Protein AF-A0A108U507-F1 (afdb_monomer_lite)

Organism: NCBI:txid1444315

Structure (mmCIF, N/CA/C/O backbone):
data_AF-A0A108U507-F1
#
_entry.id   AF-A0A108U507-F1
#
loop_
_atom_site.group_PDB
_atom_site.id
_atom_site.type_symbol
_atom_site.label_atom_id
_atom_site.label_alt_id
_atom_site.label_comp_id
_atom_site.label_asym_id
_atom_site.label_entity_id
_atom_site.label_seq_id
_atom_site.pdbx_PDB_ins_code
_atom_site.Cartn_x
_atom_site.Cartn_y
_atom_site.Cartn_z
_atom_site.occupancy
_atom_site.B_iso_or_equiv
_atom_site.auth_seq_id
_atom_site.auth_comp_id
_atom_site.auth_asym_id
_atom_site.auth_atom_id
_atom_site.pdbx_PDB_model_num
ATOM 1 N N . MET A 1 1 ? -16.378 13.075 -4.444 1.00 58.56 1 MET A N 1
ATOM 2 C CA . MET A 1 1 ? -15.499 12.011 -4.968 1.00 58.56 1 MET A CA 1
ATOM 3 C C . MET A 1 1 ? -16.055 10.703 -4.440 1.00 58.56 1 MET A C 1
ATOM 5 O O . MET A 1 1 ? -16.330 10.647 -3.248 1.00 58.56 1 MET A O 1
ATOM 9 N N . GLN A 1 2 ? -16.368 9.745 -5.308 1.00 74.25 2 GLN A N 1
ATOM 10 C CA . GLN A 1 2 ? -17.142 8.563 -4.932 1.00 74.25 2 GLN A CA 1
ATOM 11 C C . GLN A 1 2 ? -16.343 7.322 -5.302 1.00 74.25 2 GLN A C 1
ATOM 13 O O . GLN A 1 2 ? -15.999 7.142 -6.465 1.00 74.25 2 GLN A O 1
ATOM 18 N N . LEU A 1 3 ? -16.018 6.508 -4.297 1.00 89.12 3 LEU A N 1
ATOM 19 C CA . LEU A 1 3 ? -15.480 5.177 -4.533 1.00 89.12 3 LEU A CA 1
ATOM 20 C C . LEU A 1 3 ? -16.533 4.318 -5.259 1.00 89.12 3 LEU A C 1
ATOM 22 O O . LEU A 1 3 ? -17.732 4.511 -5.019 1.00 89.12 3 LEU A O 1
ATOM 26 N N . PRO A 1 4 ? -16.111 3.355 -6.093 1.00 89.88 4 PRO A N 1
ATOM 27 C CA . PRO A 1 4 ? -17.003 2.329 -6.614 1.00 89.88 4 PRO A CA 1
ATOM 28 C C . PRO A 1 4 ? -17.771 1.629 -5.477 1.00 89.88 4 PRO A C 1
ATOM 30 O O . PRO A 1 4 ? -17.208 1.463 -4.389 1.00 89.88 4 PRO A O 1
ATOM 33 N N . PRO A 1 5 ? -19.037 1.220 -5.678 1.00 87.12 5 PRO A N 1
ATOM 34 C CA . PRO A 1 5 ? -19.843 0.569 -4.638 1.00 87.12 5 PRO A CA 1
ATOM 35 C C . PRO A 1 5 ? -19.157 -0.634 -3.971 1.00 87.12 5 PRO A C 1
ATOM 37 O O . PRO A 1 5 ? -19.300 -0.856 -2.770 1.00 87.12 5 PRO A O 1
ATOM 40 N N . GLU A 1 6 ? -18.386 -1.391 -4.745 1.00 93.06 6 GLU A N 1
ATOM 41 C CA . GLU A 1 6 ? -17.647 -2.579 -4.332 1.00 93.06 6 GLU A CA 1
ATOM 42 C C . GLU A 1 6 ? -16.385 -2.270 -3.512 1.00 93.06 6 GLU A C 1
ATOM 44 O O . GLU A 1 6 ? -15.930 -3.117 -2.746 1.00 93.06 6 GLU A O 1
ATOM 49 N N . ALA A 1 7 ? -15.839 -1.053 -3.605 1.00 94.25 7 ALA A N 1
ATOM 50 C CA . ALA A 1 7 ? -14.567 -0.683 -2.983 1.00 94.25 7 ALA A CA 1
ATOM 51 C C . ALA A 1 7 ? -14.593 -0.819 -1.451 1.00 94.25 7 ALA A C 1
ATOM 53 O O . ALA A 1 7 ? -13.611 -1.202 -0.820 1.00 94.25 7 ALA A O 1
ATOM 54 N N . CYS A 1 8 ? -15.738 -0.538 -0.833 1.00 95.56 8 CYS A N 1
ATOM 55 C CA . CYS A 1 8 ? -15.915 -0.645 0.613 1.00 95.56 8 CYS A CA 1
ATOM 56 C C . CYS A 1 8 ? -16.483 -2.009 1.053 1.00 95.56 8 CYS A C 1
ATOM 58 O O . CYS A 1 8 ? -17.024 -2.134 2.151 1.00 95.56 8 CYS A O 1
ATOM 60 N N . VAL A 1 9 ? -16.349 -3.053 0.230 1.00 95.88 9 VAL A N 1
ATOM 61 C CA . VAL A 1 9 ? -16.657 -4.434 0.620 1.00 95.88 9 VAL A CA 1
ATOM 62 C C . VAL A 1 9 ? -15.421 -5.070 1.252 1.00 95.88 9 VAL A C 1
ATOM 64 O O . VAL A 1 9 ? -14.331 -5.050 0.677 1.00 95.88 9 VAL A O 1
ATOM 67 N N . LYS A 1 10 ? -15.595 -5.690 2.426 1.00 95.94 10 LYS A N 1
ATOM 68 C CA . LYS A 1 10 ? -14.533 -6.414 3.138 1.00 95.94 10 LYS A CA 1
ATOM 69 C C . LYS A 1 10 ? -14.211 -7.756 2.463 1.00 95.94 10 LYS A C 1
ATOM 71 O O . LYS A 1 10 ? -14.581 -8.820 2.952 1.00 95.94 10 LYS A O 1
ATOM 76 N N . SER A 1 11 ? -13.563 -7.687 1.309 1.00 96.06 11 SER A N 1
ATOM 77 C CA . SER A 1 11 ? -13.112 -8.817 0.493 1.00 96.06 11 SER A CA 1
ATOM 78 C C . SER A 1 11 ? -11.844 -8.432 -0.271 1.00 96.06 11 SER A C 1
ATOM 80 O O . SER A 1 11 ? -11.498 -7.251 -0.327 1.00 96.06 11 SER A O 1
ATOM 82 N N . GLU A 1 12 ? -11.159 -9.404 -0.871 1.00 95.19 12 GLU A N 1
ATOM 83 C CA . GLU A 1 12 ? -9.983 -9.122 -1.703 1.00 95.19 12 GLU A CA 1
ATOM 84 C C . GLU A 1 12 ? -10.339 -8.313 -2.957 1.00 95.19 12 GLU A C 1
ATOM 86 O O . GLU A 1 12 ? -9.651 -7.339 -3.253 1.00 95.19 12 GLU A O 1
ATOM 91 N N . ASP A 1 13 ? -11.443 -8.643 -3.633 1.00 95.50 13 ASP A N 1
ATOM 92 C CA . ASP A 1 13 ? -11.907 -7.927 -4.832 1.00 95.50 13 ASP A CA 1
ATOM 93 C C . ASP A 1 13 ? -12.369 -6.501 -4.507 1.00 95.50 13 ASP A C 1
ATOM 95 O O . ASP A 1 13 ? -12.033 -5.539 -5.207 1.00 95.50 13 ASP A O 1
ATOM 99 N N . GLY A 1 14 ? -13.091 -6.342 -3.393 1.00 96.56 14 GLY A N 1
ATOM 100 C CA . GLY A 1 14 ? -13.477 -5.025 -2.894 1.00 96.56 14 GLY A CA 1
ATOM 101 C C . GLY A 1 14 ? -12.252 -4.183 -2.540 1.00 96.56 14 GLY A C 1
ATOM 102 O O . GLY A 1 14 ? -12.154 -3.023 -2.936 1.00 96.56 14 GLY A O 1
ATOM 103 N N . PHE A 1 15 ? -11.257 -4.784 -1.879 1.00 97.88 15 PHE A N 1
ATOM 104 C CA . PHE A 1 15 ? -9.991 -4.106 -1.624 1.00 97.88 15 PHE A CA 1
ATOM 105 C C . PHE A 1 15 ? -9.246 -3.750 -2.911 1.00 97.88 15 PHE A C 1
ATOM 107 O O . PHE A 1 15 ? -8.717 -2.649 -2.990 1.00 97.88 15 PHE A O 1
ATOM 114 N N . ALA A 1 16 ? -9.184 -4.633 -3.911 1.00 95.94 16 ALA A N 1
ATOM 115 C CA . ALA A 1 16 ? -8.509 -4.343 -5.175 1.00 95.94 16 ALA A CA 1
ATOM 116 C C . ALA A 1 16 ? -9.119 -3.105 -5.854 1.00 95.94 16 ALA A C 1
ATOM 118 O O . ALA A 1 16 ? -8.385 -2.193 -6.237 1.00 95.94 16 ALA A O 1
ATOM 119 N N . SER A 1 17 ? -10.452 -3.032 -5.879 1.00 96.19 17 SER A N 1
ATOM 120 C CA . SER A 1 17 ? -11.209 -1.896 -6.419 1.00 96.19 17 SER A CA 1
ATOM 121 C C . SER A 1 17 ? -10.956 -0.604 -5.629 1.00 96.19 17 SER A C 1
ATOM 123 O O . SER A 1 17 ? -10.755 0.464 -6.205 1.00 96.19 17 SER A O 1
ATOM 125 N N . PHE A 1 18 ? -10.906 -0.686 -4.295 1.00 97.75 18 PHE A N 1
ATOM 126 C CA . PHE A 1 18 ? -10.516 0.438 -3.438 1.00 97.75 18 PHE A CA 1
ATOM 127 C C . PHE A 1 18 ? -9.072 0.886 -3.680 1.00 97.75 18 PHE A C 1
ATOM 129 O O . PHE A 1 18 ? -8.799 2.079 -3.800 1.00 97.75 18 PHE A O 1
ATOM 136 N N . PHE A 1 19 ? -8.145 -0.067 -3.720 1.00 97.56 19 PHE A N 1
ATOM 137 C CA . PHE A 1 19 ? -6.712 0.180 -3.746 1.00 97.56 19 PHE A CA 1
ATOM 138 C C . PHE A 1 19 ? -6.288 0.860 -5.042 1.00 97.56 19 PHE A C 1
ATOM 140 O O . PHE A 1 19 ? -5.453 1.757 -5.011 1.00 97.56 19 PHE A O 1
ATOM 147 N N . GLU A 1 20 ? -6.905 0.498 -6.165 1.00 95.00 20 GLU A N 1
ATOM 148 C CA . GLU A 1 20 ? -6.698 1.181 -7.438 1.00 95.00 20 GLU A CA 1
ATOM 149 C C . GLU A 1 20 ? -7.066 2.672 -7.344 1.00 95.00 20 GLU A C 1
ATOM 151 O O . GLU A 1 20 ? -6.238 3.535 -7.637 1.00 95.00 20 GLU A O 1
ATOM 156 N N . GLN A 1 21 ? -8.257 2.994 -6.827 1.00 95.62 21 GLN A N 1
ATOM 157 C CA . GLN A 1 21 ? -8.673 4.387 -6.609 1.00 95.62 21 GLN A CA 1
ATOM 158 C C . GLN A 1 21 ? -7.762 5.106 -5.611 1.00 95.62 21 GLN A C 1
ATOM 160 O O . GLN A 1 21 ? -7.413 6.267 -5.807 1.00 95.62 21 GLN A O 1
ATOM 165 N N . PHE A 1 22 ? -7.327 4.414 -4.557 1.00 96.50 22 PHE A N 1
ATOM 166 C CA . PHE A 1 22 ? -6.364 4.940 -3.597 1.00 96.50 22 PHE A CA 1
ATOM 167 C C . PHE A 1 22 ? -5.018 5.259 -4.272 1.00 96.50 22 PHE A C 1
ATOM 169 O O . PHE A 1 22 ? -4.410 6.288 -3.996 1.00 96.50 22 PHE A O 1
ATOM 176 N N . VAL A 1 23 ? -4.538 4.437 -5.202 1.00 95.31 23 VAL A N 1
ATOM 177 C CA . VAL A 1 23 ? -3.281 4.691 -5.924 1.00 95.31 23 VAL A CA 1
ATOM 178 C C . VAL A 1 23 ? -3.416 5.858 -6.908 1.00 95.31 23 VAL A C 1
ATOM 180 O O . VAL A 1 23 ? -2.507 6.687 -6.991 1.00 95.31 23 VAL A O 1
ATOM 183 N N . TYR A 1 24 ? -4.543 5.988 -7.608 1.00 91.44 24 TYR A N 1
ATOM 184 C CA . TYR A 1 24 ? -4.739 7.056 -8.594 1.00 91.44 24 TYR A CA 1
ATOM 185 C C . TYR A 1 24 ? -5.078 8.410 -7.964 1.00 91.44 24 TYR A C 1
ATOM 187 O O . TYR A 1 24 ? -4.442 9.422 -8.261 1.00 91.44 24 TYR A O 1
ATOM 195 N N . GLU A 1 25 ? -6.032 8.440 -7.039 1.00 92.50 25 GLU A N 1
ATOM 196 C CA . GLU A 1 25 ? -6.680 9.676 -6.613 1.00 92.50 25 GLU A CA 1
ATOM 197 C C . GLU A 1 25 ? -6.087 10.206 -5.303 1.00 92.50 25 GLU A C 1
ATOM 199 O O . GLU A 1 25 ? -6.311 9.670 -4.213 1.00 92.50 25 GLU A O 1
ATOM 204 N N . ALA A 1 26 ? -5.355 11.322 -5.380 1.00 92.00 26 ALA A N 1
ATOM 205 C CA . ALA A 1 26 ? -4.793 11.971 -4.193 1.00 92.00 26 ALA A CA 1
ATOM 206 C C . ALA A 1 26 ? -5.848 12.304 -3.116 1.00 92.00 26 ALA A C 1
ATOM 208 O O . ALA A 1 26 ? -5.557 12.094 -1.934 1.00 92.00 26 ALA A O 1
ATOM 209 N N . PRO A 1 27 ? -7.073 12.756 -3.458 1.00 93.31 27 PRO A N 1
ATOM 210 C CA . PRO A 1 27 ? -8.069 13.035 -2.429 1.00 93.31 27 PRO A CA 1
ATOM 211 C C . PRO A 1 27 ? -8.696 11.766 -1.832 1.00 93.31 27 PRO A C 1
ATOM 213 O O . PRO A 1 27 ? -9.084 11.799 -0.666 1.00 93.31 27 PRO A O 1
ATOM 216 N N . VAL A 1 28 ? -8.722 10.633 -2.554 1.00 95.19 28 VAL A N 1
ATOM 217 C CA . VAL A 1 28 ? -9.054 9.324 -1.956 1.00 95.19 28 VAL A CA 1
ATOM 218 C C . VAL A 1 28 ? -7.985 8.950 -0.932 1.00 95.19 28 VAL A C 1
ATOM 220 O O . VAL A 1 28 ? -8.322 8.631 0.205 1.00 95.19 28 VAL A O 1
ATOM 223 N N . ARG A 1 29 ? -6.692 9.085 -1.256 1.00 94.88 29 ARG A N 1
ATOM 224 C CA . ARG A 1 29 ? -5.631 8.840 -0.259 1.00 94.88 29 ARG A CA 1
ATOM 225 C C . ARG A 1 29 ? -5.785 9.692 0.983 1.00 94.88 29 ARG A C 1
ATOM 227 O O . ARG A 1 29 ? -5.658 9.171 2.086 1.00 94.88 29 ARG A O 1
ATOM 234 N N . ALA A 1 30 ? -6.059 10.981 0.808 1.00 93.75 30 ALA A N 1
ATOM 235 C CA . ALA A 1 30 ? -6.245 11.900 1.922 1.00 93.75 30 ALA A CA 1
ATOM 236 C C . ALA A 1 30 ? -7.456 11.516 2.793 1.00 93.75 30 ALA A C 1
ATOM 238 O O . ALA A 1 30 ? -7.362 11.569 4.014 1.00 93.75 30 ALA A O 1
ATOM 239 N N . ALA A 1 31 ? -8.569 11.096 2.183 1.00 94.12 31 ALA A N 1
ATOM 240 C CA . ALA A 1 31 ? -9.789 10.719 2.900 1.00 94.12 31 ALA A CA 1
ATOM 241 C C . ALA A 1 31 ? -9.699 9.352 3.602 1.00 94.12 31 ALA A C 1
ATOM 243 O O . ALA A 1 31 ? -10.334 9.150 4.635 1.00 94.12 31 ALA A O 1
ATOM 244 N N . TYR A 1 32 ? -8.922 8.419 3.046 1.00 96.00 32 TYR A N 1
ATOM 245 C CA . TYR A 1 32 ? -8.834 7.032 3.512 1.00 96.00 32 TYR A CA 1
ATOM 246 C C . TYR A 1 32 ? -7.472 6.681 4.125 1.00 96.00 32 TYR A C 1
ATOM 248 O O . TYR A 1 32 ? -7.160 5.509 4.317 1.00 96.00 32 TYR A O 1
ATOM 256 N N . SER A 1 33 ? -6.653 7.675 4.464 1.00 97.06 33 SER A N 1
ATOM 257 C CA . SER A 1 33 ? -5.497 7.481 5.343 1.00 97.06 33 SER A CA 1
ATOM 258 C C . SER A 1 33 ? -5.860 7.892 6.759 1.00 97.06 33 SER A C 1
ATOM 260 O O . SER A 1 33 ? -6.526 8.904 6.971 1.00 97.06 33 SER A O 1
ATOM 262 N N . ALA A 1 34 ? -5.405 7.124 7.747 1.00 96.06 34 ALA A N 1
ATOM 263 C CA . ALA A 1 34 ? -5.489 7.560 9.130 1.00 96.06 34 ALA A CA 1
ATOM 264 C C . ALA A 1 34 ? -4.731 8.896 9.303 1.00 96.06 34 ALA A C 1
ATOM 266 O O . ALA A 1 34 ? -3.697 9.086 8.658 1.00 96.06 34 ALA A O 1
ATOM 267 N N . PRO A 1 35 ? -5.180 9.798 10.202 1.00 94.31 35 PRO A N 1
ATOM 268 C CA . PRO A 1 35 ? -4.482 11.061 10.470 1.00 94.31 35 PRO A CA 1
ATOM 269 C C . PRO A 1 35 ? -3.019 10.863 10.870 1.00 94.31 35 PRO A C 1
ATOM 271 O O . PRO A 1 35 ? -2.183 11.727 10.637 1.00 94.31 35 PRO A O 1
ATOM 274 N N . THR A 1 36 ? -2.720 9.710 11.464 1.00 96.44 36 THR A N 1
ATOM 275 C CA . THR A 1 36 ? -1.372 9.256 11.769 1.00 96.44 36 THR A CA 1
ATOM 276 C C . THR A 1 36 ? -1.260 7.792 11.361 1.00 96.44 36 THR A C 1
ATOM 278 O O . THR A 1 36 ? -2.130 6.989 11.702 1.00 96.44 36 THR A O 1
ATOM 281 N N . VAL A 1 37 ? -0.188 7.449 10.652 1.00 97.38 37 VAL A N 1
ATOM 282 C CA . VAL A 1 37 ? 0.147 6.088 10.225 1.00 97.38 37 VAL A CA 1
ATOM 283 C C . VAL A 1 37 ? 1.255 5.556 11.128 1.00 97.38 37 VAL A C 1
ATOM 285 O O . VAL A 1 37 ? 2.259 6.227 11.369 1.00 97.38 37 VAL A O 1
ATOM 288 N N . GLU A 1 38 ? 1.081 4.346 11.650 1.00 98.00 38 GLU A N 1
ATOM 289 C CA . GLU A 1 38 ? 2.124 3.678 12.428 1.00 98.00 38 GLU A CA 1
ATOM 290 C C . GLU A 1 38 ? 3.218 3.151 11.498 1.00 98.00 38 GLU A C 1
ATOM 292 O O . GLU A 1 38 ? 2.938 2.438 10.535 1.00 98.00 38 GLU A O 1
ATOM 297 N N . VAL A 1 39 ? 4.474 3.457 11.808 1.00 97.88 39 VAL A N 1
ATOM 298 C CA . VAL A 1 39 ? 5.626 2.838 11.154 1.00 97.88 39 VAL A CA 1
ATOM 299 C C . VAL A 1 39 ? 6.079 1.670 12.015 1.00 97.88 39 VAL A C 1
ATOM 301 O O . VAL A 1 39 ? 6.429 1.850 13.184 1.00 97.88 39 VAL A O 1
ATOM 304 N N . ARG A 1 40 ? 6.051 0.463 11.455 1.00 98.00 40 ARG A N 1
ATOM 305 C CA . ARG A 1 40 ? 6.379 -0.791 12.147 1.00 98.00 40 ARG A CA 1
ATOM 306 C C . ARG A 1 40 ? 7.465 -1.552 11.396 1.00 98.00 40 ARG A C 1
ATOM 308 O O . ARG A 1 40 ? 7.697 -1.315 10.214 1.00 98.00 40 ARG A O 1
ATOM 315 N N . ASP A 1 41 ? 8.149 -2.442 12.101 1.00 97.62 41 ASP A N 1
ATOM 316 C CA . ASP A 1 41 ? 9.200 -3.275 11.515 1.00 97.62 41 ASP A CA 1
ATOM 317 C C . ASP A 1 41 ? 8.581 -4.318 10.571 1.00 97.62 41 ASP A C 1
ATOM 319 O O . ASP A 1 41 ? 7.621 -5.003 10.926 1.00 97.62 41 ASP A O 1
ATOM 323 N N . ILE A 1 42 ? 9.102 -4.444 9.349 1.00 96.38 42 ILE A N 1
ATOM 324 C CA . ILE A 1 42 ? 8.547 -5.392 8.371 1.00 96.38 42 ILE A CA 1
ATOM 325 C C . ILE A 1 42 ? 8.763 -6.864 8.741 1.00 96.38 42 ILE A C 1
ATOM 327 O O . ILE A 1 42 ? 7.958 -7.718 8.352 1.00 96.38 42 ILE A O 1
ATOM 331 N N . LYS A 1 43 ? 9.828 -7.173 9.492 1.00 95.94 43 LYS A N 1
ATOM 332 C CA . LYS A 1 43 ? 10.132 -8.535 9.957 1.00 95.94 43 LYS A CA 1
ATOM 333 C C . LYS A 1 43 ? 9.401 -8.867 11.252 1.00 95.94 43 LYS A C 1
ATOM 335 O O . LYS A 1 43 ? 9.098 -10.033 11.484 1.00 95.94 43 LYS A O 1
ATOM 340 N N . ASP A 1 44 ? 9.108 -7.852 12.059 1.00 95.81 44 ASP A N 1
ATOM 341 C CA . ASP A 1 44 ? 8.311 -7.962 13.278 1.00 95.81 44 ASP A CA 1
ATOM 342 C C . ASP A 1 44 ? 7.213 -6.880 13.327 1.00 95.81 44 ASP A C 1
ATOM 344 O O . ASP A 1 44 ? 7.387 -5.841 13.969 1.00 95.81 44 ASP A O 1
ATOM 348 N N . PRO A 1 45 ? 6.045 -7.112 12.693 1.00 94.00 45 PRO A N 1
ATOM 349 C CA . PRO A 1 45 ? 4.968 -6.119 12.645 1.00 94.00 45 PRO A CA 1
ATOM 350 C C . PRO A 1 45 ? 4.420 -5.701 14.022 1.00 94.00 45 PRO A C 1
ATOM 352 O O . PRO A 1 45 ? 3.733 -4.682 14.135 1.00 94.00 45 PRO A O 1
ATOM 355 N N . ALA A 1 46 ? 4.704 -6.446 15.096 1.00 95.12 46 ALA A N 1
ATOM 356 C CA . ALA A 1 46 ? 4.319 -6.042 16.446 1.00 95.12 46 ALA A CA 1
ATOM 357 C C . ALA A 1 46 ? 5.182 -4.880 16.973 1.00 95.12 46 ALA A C 1
ATOM 359 O O . ALA A 1 46 ? 4.704 -4.076 17.781 1.00 95.12 46 ALA A O 1
ATOM 360 N N . LYS A 1 47 ? 6.417 -4.742 16.482 1.00 97.88 47 LYS A N 1
ATOM 361 C CA . LYS A 1 47 ? 7.374 -3.718 16.897 1.00 97.88 47 LYS A CA 1
ATOM 362 C C . LYS A 1 47 ? 7.082 -2.371 16.232 1.00 97.88 47 LYS A C 1
ATOM 364 O O . LYS A 1 47 ? 7.306 -2.174 15.038 1.00 97.88 47 LYS A O 1
ATOM 369 N N . LEU A 1 48 ? 6.621 -1.419 17.041 1.00 97.81 48 LEU A N 1
ATOM 370 C CA . LEU A 1 48 ? 6.439 -0.023 16.644 1.00 97.81 48 LEU A CA 1
ATOM 371 C C . LEU A 1 48 ? 7.801 0.678 16.531 1.00 97.81 48 LEU A C 1
ATOM 373 O O . LEU A 1 48 ? 8.586 0.674 17.478 1.00 97.81 48 LEU A O 1
ATOM 377 N N . LEU A 1 49 ? 8.066 1.288 15.379 1.00 97.19 49 LEU A N 1
ATOM 378 C CA . LEU A 1 49 ? 9.251 2.111 15.128 1.00 97.19 49 LEU A CA 1
ATOM 379 C C . LEU A 1 49 ? 8.943 3.604 15.292 1.00 97.19 49 LEU A C 1
ATOM 381 O O . LEU A 1 49 ? 9.827 4.378 15.652 1.00 97.19 49 LEU A O 1
ATOM 385 N N . GLY A 1 50 ? 7.692 4.003 15.056 1.00 96.56 50 GLY A N 1
ATOM 386 C CA . GLY A 1 50 ? 7.225 5.371 15.242 1.00 96.56 50 GLY A CA 1
ATOM 387 C C . GLY A 1 50 ? 5.834 5.603 14.665 1.00 96.56 50 GLY A C 1
ATOM 388 O O . GLY A 1 50 ? 5.134 4.672 14.269 1.00 96.56 50 GLY A O 1
ATOM 389 N N . SER A 1 51 ? 5.442 6.869 14.597 1.00 95.94 51 SER A N 1
ATOM 390 C CA . SER A 1 51 ? 4.181 7.303 14.006 1.00 95.94 51 SER A CA 1
ATOM 391 C C . SER A 1 51 ? 4.427 8.551 13.167 1.00 95.94 51 SER A C 1
ATOM 393 O O . SER A 1 51 ? 5.057 9.497 13.636 1.00 95.94 51 SER A O 1
ATOM 395 N N . GLU A 1 52 ? 3.951 8.547 11.928 1.00 94.31 52 GLU A N 1
ATOM 396 C CA . GLU A 1 52 ? 4.190 9.610 10.950 1.00 94.31 52 GLU A CA 1
ATOM 397 C C . GLU A 1 52 ? 2.852 10.114 10.391 1.00 94.31 52 GLU A C 1
ATOM 399 O O . GLU A 1 52 ? 1.853 9.392 10.362 1.00 94.31 52 GLU A O 1
ATOM 404 N N . GLN A 1 53 ? 2.822 11.363 9.924 1.00 92.56 53 GLN A N 1
ATOM 405 C CA . GLN A 1 53 ? 1.756 11.787 9.014 1.00 92.56 53 GLN A CA 1
ATOM 406 C C . GLN A 1 53 ? 1.846 10.960 7.721 1.00 92.56 53 GLN A C 1
ATOM 408 O O . GLN A 1 53 ? 2.961 10.587 7.339 1.00 92.56 53 GLN A O 1
ATOM 413 N N . PRO A 1 54 ? 0.727 10.684 7.025 1.00 86.19 54 PRO A N 1
ATOM 414 C CA . PRO A 1 54 ? 0.765 10.006 5.733 1.00 86.19 54 PRO A CA 1
ATOM 415 C C . PRO A 1 54 ? 1.737 10.709 4.771 1.00 86.19 54 PRO A C 1
ATOM 417 O O . PRO A 1 54 ? 1.493 11.824 4.313 1.00 86.19 54 PRO A O 1
ATOM 420 N N . GLY A 1 55 ? 2.881 10.072 4.512 1.00 80.12 55 GLY A N 1
ATOM 421 C CA . GLY A 1 55 ? 3.900 10.587 3.602 1.00 80.12 55 GLY A CA 1
ATOM 422 C C . GLY A 1 55 ? 3.535 10.367 2.129 1.00 80.12 55 GLY A C 1
ATOM 423 O O . GLY A 1 55 ? 2.449 9.872 1.816 1.00 80.12 55 GLY A O 1
ATOM 424 N N . PRO A 1 56 ? 4.450 10.680 1.192 1.00 86.75 56 PRO A N 1
ATOM 425 C CA . PRO A 1 56 ? 4.265 10.342 -0.213 1.00 86.75 56 PRO A CA 1
ATOM 426 C C . PRO A 1 56 ? 4.004 8.842 -0.370 1.00 86.75 56 PRO A C 1
ATOM 428 O O . PRO A 1 56 ? 4.806 8.012 0.069 1.00 86.75 56 PRO A O 1
ATOM 431 N N . PHE A 1 57 ? 2.884 8.502 -1.003 1.00 93.75 57 PHE A N 1
ATOM 432 C CA . PHE A 1 57 ? 2.522 7.117 -1.264 1.00 93.75 57 PHE A CA 1
ATOM 433 C C . PHE A 1 57 ? 3.452 6.525 -2.329 1.00 93.75 57 PHE A C 1
ATOM 435 O O . PHE A 1 57 ? 3.653 7.131 -3.384 1.00 93.75 57 PHE A O 1
ATOM 442 N N . ARG A 1 58 ? 4.066 5.374 -2.027 1.00 95.44 58 ARG A N 1
ATOM 443 C CA . ARG A 1 58 ? 5.193 4.810 -2.795 1.00 95.44 58 ARG A CA 1
ATOM 444 C C . ARG A 1 58 ? 4.789 3.890 -3.937 1.00 95.44 58 ARG A C 1
ATOM 446 O O . ARG A 1 58 ? 5.658 3.474 -4.691 1.00 95.44 58 ARG A O 1
ATOM 453 N N . ILE A 1 59 ? 3.505 3.592 -4.085 1.00 96.69 59 ILE A N 1
ATOM 454 C CA . ILE A 1 59 ? 2.990 2.779 -5.187 1.00 96.69 59 ILE A CA 1
ATOM 455 C C . ILE A 1 59 ? 2.266 3.706 -6.161 1.00 96.69 59 ILE A C 1
ATOM 457 O O . ILE A 1 59 ? 1.463 4.542 -5.749 1.00 96.69 59 ILE A O 1
ATOM 461 N N . ALA A 1 60 ? 2.569 3.557 -7.443 1.00 95.25 60 ALA A N 1
ATOM 462 C CA . ALA A 1 60 ? 1.912 4.224 -8.557 1.00 95.25 60 ALA A CA 1
ATOM 463 C C . ALA A 1 60 ? 1.483 3.185 -9.600 1.00 95.25 60 ALA A C 1
ATOM 465 O O . ALA A 1 60 ? 2.015 2.073 -9.628 1.00 95.25 60 ALA A O 1
ATOM 466 N N . MET A 1 61 ? 0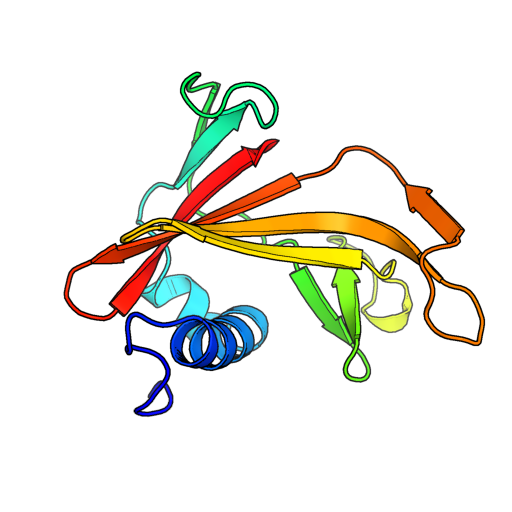.555 3.569 -10.473 1.00 93.19 61 MET A N 1
ATOM 467 C CA . MET A 1 61 ? 0.274 2.840 -11.705 1.00 93.19 61 MET A CA 1
ATOM 468 C C . MET A 1 61 ? 0.836 3.635 -12.884 1.00 93.19 61 MET A C 1
ATOM 470 O O . MET A 1 61 ? 0.513 4.812 -13.040 1.00 93.19 61 MET A O 1
ATOM 474 N N . VAL A 1 62 ? 1.676 3.001 -13.697 1.00 92.75 62 VAL A N 1
ATOM 475 C CA . VAL A 1 62 ? 2.232 3.570 -14.933 1.00 92.75 62 VAL A CA 1
ATOM 476 C C . VAL A 1 62 ? 2.055 2.522 -16.021 1.00 92.75 62 VAL A C 1
ATOM 478 O O . VAL A 1 62 ? 2.434 1.376 -15.808 1.00 92.75 62 VAL A O 1
ATOM 481 N N . ASP A 1 63 ? 1.421 2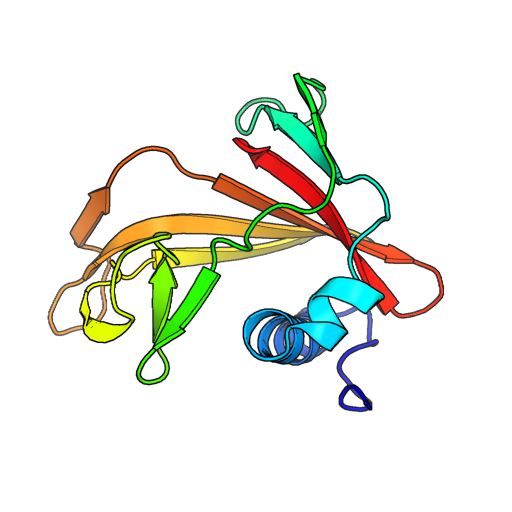.882 -17.138 1.00 89.44 63 ASP A N 1
ATOM 482 C CA . ASP A 1 63 ? 1.137 1.966 -18.256 1.00 89.44 63 ASP A CA 1
ATOM 483 C C . ASP A 1 63 ? 0.493 0.631 -17.818 1.00 89.44 63 ASP A C 1
ATOM 485 O O . ASP A 1 63 ? 0.864 -0.446 -18.277 1.00 89.44 63 ASP A O 1
ATOM 489 N N . ASN A 1 64 ? -0.481 0.704 -16.898 1.00 88.31 64 ASN A N 1
ATOM 490 C CA . ASN A 1 64 ? -1.162 -0.442 -16.268 1.00 88.31 64 ASN A CA 1
ATOM 491 C C . ASN A 1 64 ? -0.248 -1.388 -15.465 1.00 88.31 64 ASN A C 1
ATOM 493 O O . ASN A 1 64 ? -0.626 -2.524 -15.178 1.00 88.31 64 ASN A O 1
ATOM 497 N N . GLN A 1 65 ? 0.941 -0.929 -15.075 1.00 91.94 65 GLN A N 1
ATOM 498 C CA . GLN A 1 65 ? 1.881 -1.680 -14.251 1.00 91.94 65 GLN A CA 1
ATOM 499 C C . GLN A 1 65 ? 2.148 -0.979 -12.919 1.00 91.94 65 GLN A C 1
ATOM 501 O O . GLN A 1 65 ? 2.361 0.237 -12.839 1.00 91.94 65 GLN A O 1
ATOM 506 N N . TRP A 1 66 ? 2.207 -1.781 -11.854 1.00 95.12 66 TRP A N 1
ATOM 507 C CA . TRP A 1 66 ? 2.598 -1.305 -10.535 1.00 95.12 66 TRP A CA 1
ATOM 508 C C . TRP A 1 66 ? 4.053 -0.847 -10.547 1.00 95.12 66 TRP A C 1
ATOM 510 O O . TRP A 1 66 ? 4.968 -1.602 -10.888 1.00 95.12 66 TRP A O 1
ATOM 520 N N . SER A 1 67 ? 4.257 0.393 -10.126 1.00 96.44 67 SER A N 1
ATOM 521 C CA . SER A 1 67 ? 5.544 1.073 -10.155 1.00 96.44 67 SER A CA 1
ATOM 522 C C . SER A 1 67 ? 5.844 1.737 -8.816 1.00 96.44 67 SER A C 1
ATOM 524 O O . SER A 1 67 ? 4.945 2.124 -8.069 1.00 96.44 67 SER A O 1
ATOM 526 N N . TYR A 1 68 ? 7.127 1.867 -8.498 1.00 96.31 68 TYR A N 1
ATOM 527 C CA . TYR A 1 68 ? 7.601 2.516 -7.288 1.00 96.31 68 TYR A CA 1
ATOM 528 C C . TYR A 1 68 ? 7.671 4.019 -7.533 1.00 96.31 68 TYR A C 1
ATOM 530 O O . TYR A 1 68 ? 8.508 4.492 -8.298 1.00 96.31 68 TYR A O 1
ATOM 538 N N . ASN A 1 69 ? 6.807 4.773 -6.863 1.00 94.00 69 ASN A N 1
ATOM 539 C CA . ASN A 1 69 ? 6.805 6.225 -6.914 1.00 94.00 69 ASN A CA 1
ATOM 540 C C . ASN A 1 69 ? 8.070 6.771 -6.232 1.00 94.00 69 ASN A C 1
ATOM 542 O O . ASN A 1 69 ? 8.192 6.779 -4.999 1.00 94.00 69 ASN A O 1
ATOM 546 N N . GLU A 1 70 ? 9.023 7.207 -7.053 1.00 87.06 70 GLU A N 1
ATOM 547 C CA . GLU A 1 70 ? 10.279 7.823 -6.635 1.00 87.06 70 GLU A CA 1
ATOM 548 C C . GLU A 1 70 ? 10.149 9.354 -6.717 1.00 87.06 70 GLU A C 1
ATOM 550 O O . GLU A 1 70 ? 10.156 9.910 -7.815 1.00 87.06 70 GLU A O 1
ATOM 555 N N . PRO A 1 71 ? 10.050 10.069 -5.578 1.00 83.56 71 PRO A N 1
ATOM 556 C CA . PRO A 1 71 ? 9.959 11.521 -5.571 1.00 83.56 71 PRO A CA 1
ATOM 557 C C . PRO A 1 71 ? 11.133 12.152 -6.319 1.00 83.56 71 PRO A C 1
ATOM 559 O O . PRO A 1 71 ? 12.288 11.816 -6.058 1.00 83.56 71 PRO A O 1
ATOM 562 N N . GLY A 1 72 ? 10.830 13.081 -7.223 1.00 84.75 72 GLY A N 1
ATOM 563 C CA . GLY A 1 72 ? 11.831 13.763 -8.045 1.00 84.75 72 GLY A CA 1
ATOM 564 C C . GLY A 1 72 ? 12.212 13.035 -9.337 1.00 84.75 72 GLY A C 1
ATOM 565 O O . GLY A 1 72 ? 13.072 13.540 -10.052 1.00 84.75 72 GLY A O 1
ATOM 566 N N . LYS A 1 73 ? 11.588 11.892 -9.652 1.00 88.56 73 LYS A N 1
ATOM 567 C CA . LYS A 1 73 ? 11.673 11.251 -10.971 1.00 88.56 73 LYS A CA 1
ATOM 568 C C . LYS A 1 73 ? 10.367 11.397 -11.745 1.00 88.56 73 LYS A C 1
ATOM 570 O O . LYS A 1 73 ? 9.294 11.495 -11.150 1.00 88.56 73 LYS A O 1
ATOM 575 N N . ASP A 1 74 ? 10.474 11.349 -13.068 1.00 88.81 74 ASP A N 1
ATOM 576 C CA . ASP A 1 74 ? 9.314 11.264 -13.951 1.00 88.81 74 ASP A CA 1
ATOM 577 C C . ASP A 1 74 ? 8.738 9.841 -13.951 1.00 88.81 74 ASP A C 1
ATOM 579 O O . ASP A 1 74 ? 9.472 8.864 -13.795 1.00 88.81 74 ASP A O 1
ATOM 583 N N . ALA A 1 75 ? 7.428 9.707 -14.183 1.00 86.00 75 ALA A N 1
ATOM 584 C CA . ALA A 1 75 ? 6.727 8.419 -14.126 1.00 86.00 75 ALA A CA 1
ATOM 585 C C . ALA A 1 75 ? 7.334 7.347 -15.053 1.00 86.00 75 ALA A C 1
ATOM 587 O O . ALA A 1 75 ? 7.447 6.190 -14.660 1.00 86.00 75 ALA A O 1
ATOM 588 N N . GLY A 1 76 ? 7.813 7.739 -16.240 1.00 87.94 76 GLY A N 1
ATOM 589 C CA . GLY A 1 76 ? 8.486 6.835 -17.184 1.00 87.94 76 GLY A CA 1
ATOM 590 C C . GLY A 1 76 ? 9.852 6.310 -16.714 1.00 87.94 76 GLY A C 1
ATOM 591 O O . GLY A 1 76 ? 10.464 5.498 -17.398 1.00 87.94 76 GLY A O 1
ATOM 592 N N . GLN A 1 77 ? 10.353 6.775 -15.565 1.00 89.88 77 GLN A N 1
ATOM 593 C CA . GLN A 1 77 ? 11.612 6.339 -14.953 1.00 89.88 77 GLN A CA 1
ATOM 594 C C . GLN A 1 77 ? 11.397 5.515 -13.678 1.00 89.88 77 GLN A C 1
ATOM 596 O O . GLN A 1 77 ? 12.375 5.129 -13.027 1.00 89.88 77 GLN A O 1
ATOM 601 N N . PHE A 1 78 ? 10.146 5.286 -13.274 1.00 94.50 78 PHE A N 1
ATOM 602 C CA . PHE A 1 78 ? 9.849 4.514 -12.077 1.00 94.50 78 PHE A CA 1
ATOM 603 C C . PHE A 1 78 ? 10.209 3.044 -12.278 1.00 94.50 78 PHE A C 1
ATOM 605 O O . PHE A 1 78 ? 9.911 2.435 -13.304 1.00 94.50 78 PHE A O 1
ATOM 612 N N . ALA A 1 79 ? 10.842 2.451 -11.268 1.00 94.81 79 ALA A N 1
ATOM 613 C CA . ALA A 1 79 ? 11.057 1.012 -11.251 1.00 94.81 79 ALA A CA 1
ATOM 614 C C . ALA A 1 79 ? 9.718 0.282 -11.077 1.00 94.81 79 ALA A C 1
ATOM 616 O O . ALA A 1 79 ? 8.906 0.684 -10.242 1.00 94.81 79 ALA A O 1
ATOM 617 N N . ARG A 1 80 ? 9.516 -0.832 -11.786 1.00 96.31 80 ARG A N 1
ATOM 618 C CA . ARG A 1 80 ? 8.381 -1.730 -11.528 1.00 96.31 80 ARG A CA 1
ATOM 619 C C . ARG A 1 80 ? 8.473 -2.309 -10.116 1.00 96.31 80 ARG A C 1
ATOM 621 O O . ARG A 1 80 ? 9.568 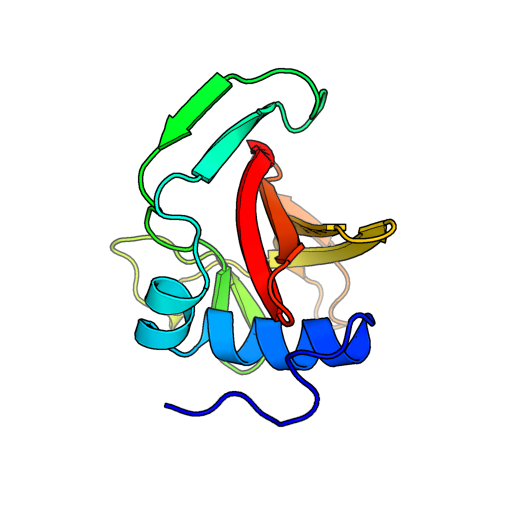-2.453 -9.559 1.00 96.31 80 ARG A O 1
ATOM 628 N N . VAL A 1 81 ? 7.332 -2.674 -9.538 1.00 97.25 81 VAL A N 1
ATOM 629 C CA . VAL A 1 81 ? 7.282 -3.383 -8.253 1.00 97.25 81 VAL A CA 1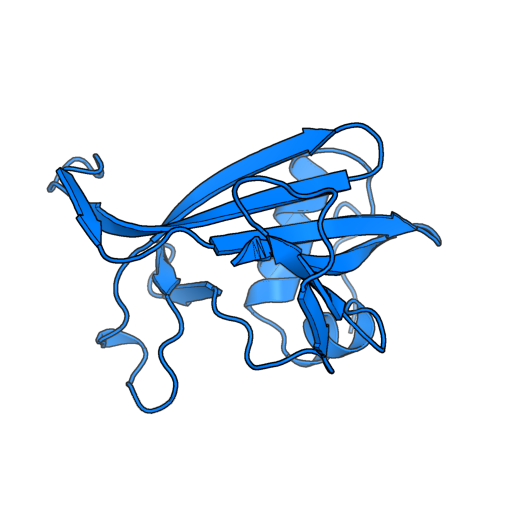
ATOM 630 C C . VAL A 1 81 ? 6.673 -4.765 -8.408 1.00 97.25 81 VAL A C 1
ATOM 632 O O . VAL A 1 81 ? 5.670 -4.949 -9.094 1.00 97.25 81 VAL A O 1
ATOM 635 N N . LYS A 1 82 ? 7.259 -5.737 -7.709 1.00 97.12 82 LYS A N 1
ATOM 636 C CA . LYS A 1 82 ? 6.531 -6.939 -7.315 1.00 97.12 82 LYS A CA 1
ATOM 637 C C . LYS A 1 82 ? 5.613 -6.538 -6.169 1.00 97.12 82 LYS A C 1
ATOM 639 O O . LYS A 1 82 ? 6.087 -5.904 -5.226 1.00 97.12 82 LYS A O 1
ATOM 644 N N . MET A 1 83 ? 4.340 -6.904 -6.250 1.00 97.12 83 MET A N 1
ATOM 645 C CA . MET A 1 83 ? 3.354 -6.611 -5.218 1.00 97.12 83 MET A CA 1
ATOM 646 C C . MET A 1 83 ? 2.547 -7.862 -4.892 1.00 97.12 83 MET A C 1
ATOM 648 O O . MET A 1 83 ? 2.055 -8.530 -5.797 1.00 97.12 83 MET A O 1
ATOM 652 N N . ASP A 1 84 ? 2.382 -8.134 -3.605 1.00 96.69 84 ASP A N 1
ATOM 653 C CA . ASP A 1 84 ? 1.584 -9.235 -3.079 1.00 96.69 84 ASP A CA 1
ATOM 654 C C . ASP A 1 84 ? 0.551 -8.665 -2.093 1.00 96.69 84 ASP A C 1
ATOM 656 O O . ASP A 1 84 ? 0.823 -7.707 -1.365 1.00 96.69 84 ASP A O 1
ATOM 660 N N . ARG A 1 85 ? -0.660 -9.228 -2.078 1.00 97.00 85 ARG A N 1
ATOM 661 C CA . ARG A 1 85 ? -1.732 -8.832 -1.153 1.00 97.00 85 ARG A CA 1
ATOM 662 C C . ARG A 1 85 ? -2.102 -10.001 -0.259 1.00 97.00 85 ARG A C 1
ATOM 664 O O . ARG A 1 85 ? -2.106 -11.146 -0.701 1.00 97.00 85 ARG A O 1
ATOM 671 N N . THR A 1 86 ? -2.407 -9.726 1.000 1.00 97.38 86 THR A N 1
ATOM 672 C CA . THR A 1 86 ? -2.830 -10.751 1.957 1.00 97.38 86 THR A CA 1
ATOM 673 C C . THR A 1 86 ? -3.920 -10.199 2.859 1.00 97.38 86 THR A C 1
ATOM 675 O O . THR A 1 86 ? -3.678 -9.288 3.658 1.00 97.38 86 THR A O 1
ATOM 678 N N . LEU A 1 87 ? -5.115 -10.779 2.750 1.00 97.00 87 LEU A N 1
ATOM 679 C CA . LEU A 1 87 ? -6.231 -10.495 3.642 1.00 97.00 87 LEU A CA 1
ATOM 680 C C . LEU A 1 87 ? -6.127 -11.339 4.919 1.00 97.00 87 LEU A C 1
ATOM 682 O O . LEU A 1 87 ? -6.034 -12.563 4.875 1.00 97.00 87 LEU A O 1
ATOM 686 N N . ASN A 1 88 ? -6.183 -10.686 6.076 1.00 95.00 88 ASN A N 1
ATOM 687 C CA . ASN A 1 88 ? -6.232 -11.318 7.389 1.00 95.00 88 ASN A CA 1
ATOM 688 C C . ASN A 1 88 ? -7.293 -10.630 8.257 1.00 95.00 88 ASN A C 1
ATOM 690 O O . ASN A 1 88 ? -7.046 -9.588 8.869 1.00 95.00 88 ASN A O 1
ATOM 694 N N . GLY A 1 89 ? -8.494 -11.212 8.286 1.00 95.19 89 GLY A N 1
ATOM 695 C CA . GLY A 1 89 ? -9.637 -10.659 9.010 1.00 95.19 89 GLY A CA 1
ATOM 696 C C . GLY A 1 89 ? -10.005 -9.272 8.487 1.00 95.19 89 GLY A C 1
ATOM 697 O O . GLY A 1 89 ? -10.417 -9.125 7.339 1.00 95.19 89 GLY A O 1
ATOM 698 N N . ASP A 1 90 ? -9.831 -8.257 9.330 1.00 96.88 90 ASP A N 1
ATOM 699 C CA . ASP A 1 90 ? -10.115 -6.858 8.992 1.00 96.88 90 ASP A CA 1
ATOM 700 C C . ASP A 1 90 ? -8.873 -6.113 8.478 1.00 96.88 90 ASP A C 1
ATOM 702 O O . ASP A 1 90 ? -8.890 -4.891 8.370 1.00 96.88 90 ASP A O 1
ATOM 706 N N . ARG A 1 91 ? -7.778 -6.820 8.179 1.00 97.88 91 ARG A N 1
ATOM 707 C CA . ARG A 1 91 ? -6.520 -6.231 7.710 1.00 97.88 91 ARG A CA 1
ATOM 708 C C . ARG A 1 91 ? -6.181 -6.704 6.314 1.00 97.88 91 ARG A C 1
ATOM 710 O O . ARG A 1 91 ? -6.103 -7.903 6.077 1.00 97.88 91 ARG A O 1
ATOM 717 N N . MET A 1 92 ? -5.880 -5.771 5.427 1.00 98.44 92 MET A N 1
ATOM 718 C CA . MET A 1 92 ? -5.231 -6.057 4.160 1.00 98.44 92 MET A CA 1
ATOM 719 C C . MET A 1 92 ? -3.787 -5.573 4.208 1.00 98.44 92 MET A C 1
ATOM 721 O O . MET A 1 92 ? -3.533 -4.379 4.371 1.00 98.44 92 MET A O 1
ATOM 725 N N . ARG A 1 93 ? -2.840 -6.498 4.053 1.00 98.06 93 ARG A N 1
ATOM 726 C CA . ARG A 1 93 ? -1.419 -6.186 3.891 1.00 98.06 93 ARG A CA 1
ATOM 727 C C . ARG A 1 93 ? -1.076 -6.184 2.404 1.00 98.06 93 ARG A C 1
ATOM 729 O O . ARG A 1 93 ? -1.423 -7.122 1.696 1.00 98.06 93 ARG A O 1
ATOM 736 N N . VAL A 1 94 ? -0.408 -5.129 1.954 1.00 98.44 94 VAL A N 1
ATOM 737 C CA . VAL A 1 94 ? 0.122 -4.980 0.597 1.00 98.44 94 VAL A CA 1
ATOM 738 C C . VAL A 1 94 ? 1.637 -4.927 0.700 1.00 98.44 94 VAL A C 1
ATOM 740 O O . VAL A 1 94 ? 2.187 -3.882 1.042 1.00 98.44 94 VAL A O 1
ATOM 743 N N . ASP A 1 95 ? 2.299 -6.050 0.450 1.00 98.25 95 ASP A N 1
ATOM 744 C CA . ASP A 1 95 ? 3.755 -6.140 0.376 1.00 98.25 95 ASP A CA 1
ATOM 745 C C . ASP A 1 95 ? 4.225 -5.708 -1.006 1.00 98.25 95 ASP A C 1
ATOM 747 O O . ASP A 1 95 ? 3.631 -6.079 -2.017 1.00 98.25 95 ASP A O 1
ATOM 751 N N . PHE A 1 96 ? 5.305 -4.936 -1.065 1.00 98.12 96 PHE A N 1
ATOM 752 C CA . PHE A 1 96 ? 5.880 -4.512 -2.329 1.00 98.12 96 PHE A CA 1
ATOM 753 C C . PHE A 1 96 ? 7.393 -4.344 -2.247 1.00 98.12 96 PHE A C 1
ATOM 755 O O . PHE A 1 96 ? 7.973 -3.992 -1.220 1.00 98.12 96 PHE A O 1
ATOM 762 N N . VAL A 1 97 ? 8.055 -4.598 -3.368 1.00 97.62 97 VAL A N 1
ATOM 763 C CA . VAL A 1 97 ? 9.494 -4.389 -3.527 1.00 97.62 97 VAL A CA 1
ATOM 764 C C . VAL A 1 97 ? 9.781 -4.045 -4.979 1.00 97.62 97 VAL A C 1
ATOM 766 O O . VAL A 1 97 ? 9.156 -4.597 -5.885 1.00 97.62 97 VAL A O 1
ATOM 769 N N . LYS A 1 98 ? 10.730 -3.136 -5.225 1.00 97.69 98 LYS A N 1
ATOM 770 C CA . LYS A 1 98 ? 11.191 -2.863 -6.593 1.00 97.69 98 LYS A CA 1
ATOM 771 C C . LYS A 1 98 ? 11.712 -4.151 -7.218 1.00 97.69 98 LYS A C 1
ATOM 773 O O . LYS A 1 98 ? 12.386 -4.928 -6.542 1.00 97.69 98 LYS A O 1
ATOM 778 N N . ALA A 1 99 ? 11.413 -4.376 -8.488 1.00 97.56 99 ALA A N 1
ATOM 779 C CA . ALA A 1 99 ? 11.799 -5.597 -9.171 1.00 97.56 99 ALA A CA 1
ATOM 780 C C . ALA A 1 99 ? 12.058 -5.379 -10.665 1.00 97.56 99 ALA A C 1
ATOM 782 O O . ALA A 1 99 ? 11.465 -4.509 -11.301 1.00 97.56 99 ALA A O 1
ATOM 783 N N . GLU A 1 100 ? 12.954 -6.196 -11.204 1.00 96.19 100 GLU A N 1
ATOM 784 C CA . GLU A 1 100 ? 13.139 -6.405 -12.635 1.00 96.19 100 GLU A CA 1
ATOM 785 C C . GLU A 1 100 ? 12.276 -7.593 -13.068 1.00 96.19 100 GLU A C 1
ATOM 787 O O . GLU A 1 100 ? 12.093 -8.556 -12.314 1.00 96.19 100 GLU A O 1
ATOM 792 N N . PHE A 1 101 ? 11.745 -7.503 -14.283 1.00 95.56 101 PHE A N 1
ATOM 793 C CA . PHE A 1 101 ? 10.846 -8.494 -14.859 1.00 95.56 101 PHE A CA 1
ATOM 794 C C . PHE A 1 101 ? 11.417 -9.001 -16.183 1.00 95.56 101 PHE A C 1
ATOM 796 O O . PHE A 1 101 ? 12.042 -8.238 -16.924 1.00 95.56 101 PHE A O 1
ATOM 803 N N . SER A 1 102 ? 11.211 -10.281 -16.476 1.00 95.12 102 SER A N 1
ATOM 804 C CA . SER A 1 102 ? 11.486 -10.857 -17.790 1.00 95.12 102 SER A CA 1
ATOM 805 C C . SER A 1 102 ? 10.459 -10.354 -18.820 1.00 95.12 102 SER A C 1
ATOM 807 O O . SER A 1 102 ? 9.441 -9.762 -18.444 1.00 95.12 102 SER A O 1
ATOM 809 N N . PRO A 1 103 ? 10.683 -10.596 -20.126 1.00 93.31 103 PRO A N 1
ATOM 810 C CA . PRO A 1 103 ? 9.663 -10.357 -21.149 1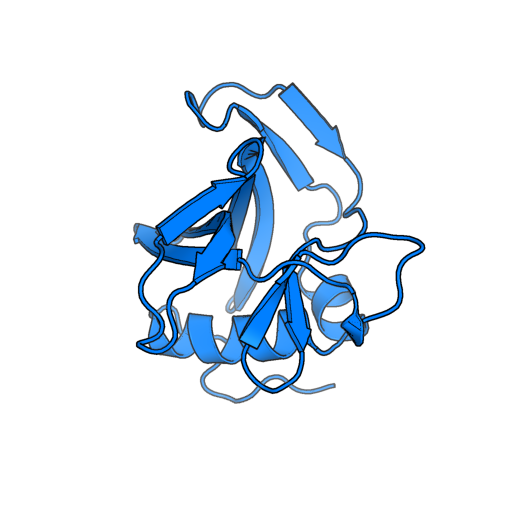.00 93.31 103 PRO A CA 1
ATOM 811 C C . PRO A 1 103 ? 8.337 -11.091 -20.888 1.00 93.31 103 PRO A C 1
ATOM 813 O O . PRO A 1 103 ? 7.295 -10.600 -21.308 1.00 93.31 103 PRO A O 1
ATOM 816 N N . ASP A 1 104 ? 8.373 -12.211 -20.158 1.00 94.12 104 ASP A N 1
ATOM 817 C CA . ASP A 1 104 ? 7.203 -13.017 -19.776 1.00 94.12 104 ASP A CA 1
ATOM 818 C C . ASP A 1 104 ? 6.544 -12.542 -18.463 1.00 94.12 104 ASP A C 1
ATOM 820 O O . ASP A 1 104 ? 5.733 -13.248 -17.873 1.00 94.12 104 ASP A O 1
ATOM 824 N N . GLU A 1 105 ? 6.909 -11.351 -17.978 1.00 90.75 105 GLU A N 1
ATOM 825 C CA . GLU A 1 105 ? 6.417 -10.746 -16.732 1.00 90.75 105 GLU A CA 1
ATOM 826 C C . GLU A 1 105 ? 6.737 -11.525 -15.447 1.00 90.75 105 GLU A C 1
ATOM 828 O O . GLU A 1 105 ? 6.147 -11.284 -14.390 1.00 90.75 105 GLU A O 1
ATOM 833 N N . GLU A 1 106 ? 7.739 -12.399 -15.486 1.00 94.31 106 GLU A N 1
ATOM 834 C CA . GLU A 1 106 ? 8.244 -13.057 -14.286 1.00 94.31 106 GLU A CA 1
ATOM 835 C C . GLU A 1 106 ? 9.272 -12.181 -13.573 1.00 94.31 106 GLU A C 1
ATOM 837 O O . GLU A 1 106 ? 10.135 -11.564 -14.201 1.00 94.31 106 GLU A O 1
ATOM 842 N N . VAL A 1 107 ? 9.224 -12.150 -12.240 1.00 96.12 107 VAL A N 1
ATOM 843 C CA . VAL A 1 107 ? 10.224 -11.436 -11.437 1.00 96.12 107 VAL A CA 1
ATOM 844 C C . VAL A 1 107 ? 11.574 -12.134 -11.573 1.00 96.12 107 VAL A C 1
ATOM 846 O O . VAL A 1 107 ? 11.760 -13.242 -11.076 1.00 96.12 107 VAL A O 1
ATOM 849 N N . THR A 1 108 ? 12.545 -11.459 -12.182 1.00 97.06 108 THR A N 1
ATOM 850 C CA . THR A 1 108 ? 13.915 -11.975 -12.328 1.00 97.06 108 THR A CA 1
ATOM 851 C C . THR A 1 108 ? 14.797 -11.569 -11.156 1.00 97.06 108 THR A C 1
ATOM 853 O O . THR A 1 108 ? 15.728 -12.289 -10.790 1.00 97.06 108 THR A O 1
ATOM 856 N N . LYS A 1 109 ? 14.518 -10.407 -10.550 1.00 96.00 109 LYS A N 1
ATOM 857 C CA . LYS A 1 109 ? 15.327 -9.848 -9.464 1.00 96.00 109 LYS A CA 1
ATOM 858 C C . LYS A 1 109 ? 14.555 -8.817 -8.653 1.00 96.00 109 LYS A C 1
ATOM 860 O O . LYS A 1 109 ? 13.883 -7.963 -9.214 1.00 96.00 109 LYS A O 1
ATOM 865 N N . THR A 1 110 ? 14.723 -8.827 -7.333 1.00 96.88 110 THR A N 1
ATOM 866 C CA . THR A 1 110 ? 14.240 -7.762 -6.438 1.00 96.88 110 THR A CA 1
ATOM 867 C C . THR A 1 110 ? 15.356 -6.773 -6.100 1.00 96.88 110 THR A C 1
ATOM 869 O O . THR A 1 110 ? 16.514 -7.161 -5.939 1.00 96.88 110 THR A O 1
ATOM 872 N N . LEU A 1 111 ? 15.012 -5.497 -5.940 1.00 95.38 111 LEU A N 1
ATOM 873 C CA . LEU A 1 111 ? 15.939 -4.389 -5.728 1.00 95.38 111 LEU A CA 1
ATOM 874 C C . LEU A 1 111 ? 15.610 -3.640 -4.429 1.00 95.38 111 LEU A C 1
ATOM 876 O O . LEU A 1 111 ? 14.538 -3.059 -4.277 1.00 95.38 111 LEU A O 1
ATOM 880 N N . GLY A 1 112 ? 16.578 -3.565 -3.517 1.00 94.06 112 GLY A N 1
ATOM 881 C CA . GLY A 1 112 ? 16.425 -2.840 -2.255 1.00 94.06 112 GLY A CA 1
ATOM 882 C C . GLY A 1 112 ? 15.652 -3.620 -1.190 1.00 94.06 112 GLY A C 1
ATOM 883 O O . GLY A 1 112 ? 15.602 -4.849 -1.215 1.00 94.06 112 GLY A O 1
ATOM 884 N N . LYS A 1 113 ? 15.114 -2.897 -0.203 1.00 94.88 113 LYS A N 1
ATOM 885 C CA . LYS A 1 113 ? 14.358 -3.487 0.907 1.00 94.88 113 LYS A CA 1
ATOM 886 C C . LYS A 1 113 ? 12.874 -3.600 0.539 1.00 94.88 113 LYS A C 1
ATOM 888 O O . LYS A 1 113 ? 12.366 -2.676 -0.096 1.00 94.88 113 LYS A O 1
ATOM 893 N N . PRO A 1 114 ? 12.193 -4.688 0.934 1.00 96.75 114 PRO A N 1
ATOM 894 C CA . PRO A 1 114 ? 10.744 -4.755 0.846 1.00 96.75 114 PRO A CA 1
ATOM 895 C C . PRO A 1 114 ? 10.105 -3.748 1.804 1.00 96.75 114 PRO A C 1
ATOM 897 O O . PRO A 1 114 ? 10.655 -3.445 2.863 1.00 96.75 114 PRO A O 1
ATOM 900 N N . GLU A 1 115 ? 8.933 -3.270 1.424 1.00 97.44 115 GLU A N 1
ATOM 901 C CA . GLU A 1 115 ? 8.059 -2.420 2.221 1.00 97.44 115 GLU A CA 1
ATOM 902 C C . GLU A 1 115 ? 6.658 -3.040 2.223 1.00 97.44 115 GLU A C 1
ATOM 904 O O . GLU A 1 115 ? 6.342 -3.897 1.394 1.00 97.44 115 GLU A O 1
ATOM 909 N N . ALA A 1 116 ? 5.797 -2.608 3.140 1.00 98.19 116 ALA A N 1
ATOM 910 C CA . ALA A 1 116 ? 4.385 -2.945 3.051 1.00 98.19 116 ALA A CA 1
ATOM 911 C C . ALA A 1 116 ? 3.488 -1.815 3.542 1.00 98.19 116 ALA A C 1
ATOM 913 O O . ALA A 1 116 ? 3.882 -0.999 4.375 1.00 98.19 116 ALA A O 1
ATOM 914 N N . TYR A 1 117 ? 2.252 -1.806 3.066 1.00 98.38 117 TYR A N 1
ATOM 915 C CA . TYR A 1 117 ? 1.176 -1.005 3.634 1.00 98.38 117 TYR A CA 1
ATOM 916 C C . TYR A 1 117 ? 0.143 -1.915 4.282 1.00 98.38 117 TYR A C 1
ATOM 918 O O . TYR A 1 117 ? -0.165 -2.983 3.754 1.00 98.38 117 TYR A O 1
ATOM 926 N N . VAL A 1 118 ? -0.403 -1.492 5.420 1.00 98.25 118 VAL A N 1
ATOM 927 C CA . VAL A 1 118 ? -1.517 -2.185 6.069 1.00 98.25 118 VAL A CA 1
ATOM 928 C C . VAL A 1 118 ? -2.725 -1.272 6.069 1.00 98.25 118 VAL A C 1
ATOM 930 O O . VAL A 1 118 ? -2.682 -0.148 6.579 1.00 98.25 118 VAL A O 1
ATOM 933 N N . PHE A 1 119 ? -3.805 -1.794 5.505 1.00 98.56 119 PHE A N 1
ATOM 934 C CA . PHE A 1 119 ? -5.114 -1.179 5.515 1.00 98.56 119 PHE A CA 1
ATOM 935 C C . PHE A 1 119 ? -6.014 -1.937 6.483 1.00 98.56 119 PHE A C 1
ATOM 937 O O . PHE A 1 119 ? -6.078 -3.163 6.446 1.00 98.56 119 PHE A O 1
ATOM 944 N N . GLU A 1 120 ? -6.727 -1.214 7.336 1.00 98.25 120 GLU A N 1
ATOM 945 C CA . GLU A 1 120 ? -7.731 -1.779 8.234 1.00 98.25 120 GLU A CA 1
ATOM 946 C C . GLU A 1 120 ? -9.135 -1.452 7.732 1.00 98.25 120 GLU A C 1
ATOM 948 O O . GLU A 1 120 ? -9.424 -0.308 7.378 1.00 98.25 120 GLU A O 1
ATOM 953 N N . PHE A 1 121 ? -10.018 -2.447 7.723 1.00 97.94 121 PHE A N 1
ATOM 954 C CA . PHE A 1 121 ? -11.434 -2.258 7.455 1.00 97.94 121 PHE A CA 1
ATOM 955 C C . PHE A 1 121 ? -12.120 -1.726 8.712 1.00 97.94 121 PHE A C 1
ATOM 957 O O . PHE A 1 121 ? -12.364 -2.464 9.667 1.00 97.94 121 PHE A O 1
ATOM 964 N N . LYS A 1 122 ? -12.445 -0.435 8.728 1.00 95.44 122 LYS A N 1
ATOM 965 C CA . LYS A 1 122 ? -13.110 0.213 9.862 1.00 95.44 122 LYS A CA 1
ATOM 966 C C . LYS A 1 122 ? -14.064 1.295 9.388 1.00 95.44 122 LYS A C 1
ATOM 968 O O . LYS A 1 122 ? -13.873 1.891 8.336 1.00 95.44 122 LYS A O 1
ATOM 973 N N . GLN A 1 123 ? -15.116 1.539 10.171 1.00 91.94 123 GLN A N 1
ATOM 974 C CA . GLN A 1 123 ? -16.154 2.527 9.832 1.00 91.94 123 GLN A CA 1
ATOM 975 C C . GLN A 1 123 ? -16.761 2.298 8.432 1.00 91.94 123 GLN A C 1
ATOM 977 O O . GLN A 1 123 ? -17.130 3.237 7.736 1.00 91.94 123 GLN A O 1
ATOM 982 N N . GLY A 1 124 ? -16.853 1.028 8.025 1.00 93.88 124 GLY A N 1
ATOM 983 C CA . GLY A 1 124 ? -17.467 0.627 6.764 1.00 93.88 124 GLY A CA 1
ATOM 984 C C . GLY A 1 124 ? -16.592 0.775 5.520 1.00 93.88 124 GLY A C 1
ATOM 985 O O . GLY A 1 124 ? -17.139 0.627 4.438 1.00 93.88 124 GLY A O 1
ATOM 986 N N . CYS A 1 125 ? -15.285 1.052 5.623 1.00 96.94 125 CYS A N 1
ATOM 987 C CA . CYS A 1 125 ? -14.379 1.000 4.469 1.00 96.94 125 CYS A CA 1
ATOM 988 C C . CYS A 1 125 ? -12.914 0.738 4.877 1.00 96.94 125 CYS A C 1
ATOM 990 O O . CYS A 1 125 ? -12.580 0.686 6.061 1.00 96.94 125 CYS A O 1
ATOM 992 N N . TRP A 1 126 ? -12.029 0.570 3.895 1.00 98.06 126 TRP A N 1
ATOM 993 C CA . TRP A 1 126 ? -10.590 0.400 4.103 1.00 98.06 126 TRP A CA 1
ATOM 994 C C . TRP A 1 126 ? -9.912 1.724 4.459 1.00 98.06 126 TRP A C 1
ATOM 996 O O . TRP A 1 126 ? -10.206 2.755 3.859 1.00 98.06 126 TRP A O 1
ATOM 1006 N N . GLN A 1 127 ? -8.976 1.701 5.408 1.00 97.94 127 GLN A N 1
ATOM 1007 C CA . GLN A 1 127 ? -8.149 2.858 5.741 1.00 97.94 127 GLN A CA 1
ATOM 1008 C C . GLN A 1 127 ? -6.684 2.472 5.907 1.00 97.94 127 GLN A C 1
ATOM 1010 O O . GLN A 1 127 ? -6.390 1.506 6.605 1.00 97.94 127 GLN A O 1
ATOM 1015 N N . LEU A 1 128 ? -5.765 3.245 5.329 1.00 98.31 128 LEU A N 1
ATOM 1016 C CA . LEU A 1 128 ? -4.327 3.080 5.546 1.00 98.31 128 LEU A CA 1
ATOM 1017 C C . LEU A 1 128 ? -3.991 3.421 7.001 1.00 98.31 128 LEU A C 1
ATOM 1019 O O . LEU A 1 128 ? -4.185 4.559 7.431 1.00 98.31 128 LEU A O 1
ATOM 1023 N N . THR A 1 129 ? -3.480 2.452 7.756 1.00 97.88 129 THR A N 1
ATOM 1024 C CA . THR A 1 129 ? -3.156 2.623 9.182 1.00 97.88 129 THR A CA 1
ATOM 1025 C C . THR A 1 129 ? -1.695 2.366 9.501 1.00 97.88 129 THR A C 1
ATOM 1027 O O . THR A 1 129 ? -1.201 2.917 10.486 1.00 97.88 129 THR A O 1
ATOM 1030 N N . GLN A 1 130 ? -0.991 1.569 8.692 1.00 97.94 130 GLN A N 1
ATOM 1031 C CA . GLN A 1 130 ? 0.416 1.257 8.944 1.00 97.94 130 GLN A CA 1
ATOM 1032 C C . GLN A 1 130 ? 1.255 1.249 7.669 1.00 97.94 130 GLN A C 1
ATOM 1034 O O . GLN A 1 130 ? 0.781 0.904 6.584 1.00 97.94 130 GLN A O 1
ATOM 1039 N N . GLN A 1 131 ? 2.535 1.563 7.840 1.00 97.69 131 GLN A N 1
ATOM 1040 C CA . GLN A 1 131 ?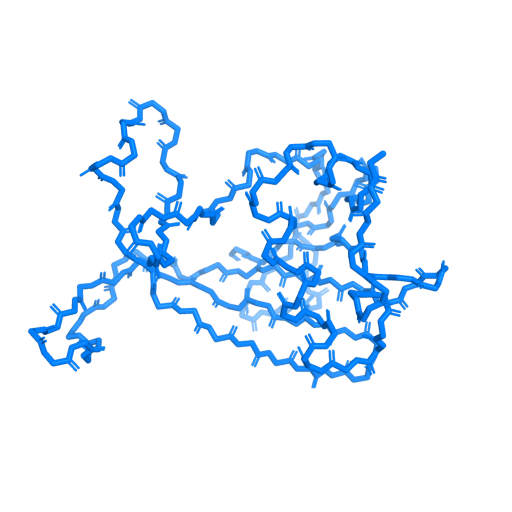 3.590 1.280 6.881 1.00 97.69 131 GLN A CA 1
ATOM 1041 C C . GLN A 1 131 ? 4.647 0.396 7.547 1.00 97.69 131 GLN A C 1
ATOM 1043 O O . GLN A 1 131 ? 5.118 0.693 8.645 1.00 97.69 131 GLN A O 1
ATOM 1048 N N . LEU A 1 132 ? 5.031 -0.683 6.873 1.00 97.44 132 LEU A N 1
ATOM 1049 C CA . LEU A 1 132 ? 6.082 -1.593 7.307 1.00 97.44 132 LEU A CA 1
ATOM 1050 C C . LEU A 1 132 ? 7.362 -1.305 6.512 1.00 97.44 132 LEU A C 1
ATOM 1052 O O . LEU A 1 132 ? 7.304 -1.225 5.282 1.00 97.44 132 LEU A O 1
ATOM 1056 N N . ARG A 1 133 ? 8.495 -1.130 7.202 1.00 93.31 133 ARG A N 1
ATOM 1057 C CA . ARG A 1 133 ? 9.813 -0.818 6.610 1.00 93.31 133 ARG A CA 1
ATOM 1058 C C . ARG A 1 133 ? 10.944 -1.628 7.258 1.00 93.31 133 ARG A C 1
ATOM 1060 O O . ARG A 1 133 ? 10.717 -2.200 8.350 1.00 93.31 133 ARG A O 1
#

Radius of gyration: 14.63 Å; chains: 1; bounding box: 36×27×38 Å

Sequence (133 aa):
MQLPPEACVKSEDGFASFFEQFVYEAPVRAAYSAPTVEVRDIKDPAKLLGSEQPGPFRIAMVDNQWSYNEPGKDAGQFARVKMDRTLNGDRMRVDFVKAEFSPDEEVTKTLGKPEAYVFEFKQGCWQLTQQLR

pLDDT: mean 94.46, std 4.98, range [58.56, 98.56]

Foldseek 3Di:
DDQDPLCLDLDPVVVVSLVQCCQPPPVSVVVQADQKAFEAAQVDRVHTPGIDGDDPDQWHADPNFTFGDDPPDDPVPTAGKDWDWDDDPQKIKIKIFGFDADPVRHGPDTDDDIKIWIWGNPPRGTHTHYIHD

Secondary structure (DSSP, 8-state):
----TTTTSSSHHHHHHHHHHHHH-HHHHHHHEEEEEEEE-SS-TTSEEEEE------EEEETTEEEE--TTS-GGGPPBEEEEEEEETTEEEEEEEEEEE-TTS-EEEEEEEEEEEEEEEETTEEEEEEEE-